Protein AF-A0A1F3SLM2-F1 (afdb_monomer)

Secondary structure (DSSP, 8-state):
-------------------------EEEEEEEEEEEEEEETTEEEEEEEEEEEEEE-SSSBPPHHHHTT--EEEETTTTTT--TT-EEEEEEEEETTEEEEE-

Sequence (103 aa):
MSMKILFLGLSLLFCVSTMAREDIYGEAQIIGNVSQITKIVDGCSVKIATFSYYTPSGVHPLFQGEVMGQEIFLNIRQCAGMQVGDEISGVLVLNENGLTLED

Solvent-accessible surface area (backbone atoms only — not comparable to full-atom values): 6273 Å² total; per-residue (Å²): 133,88,81,91,80,89,84,83,83,89,84,71,92,80,71,76,85,70,71,70,79,69,76,88,42,29,22,22,40,41,29,28,32,28,65,41,75,46,81,50,98,75,23,27,37,33,29,59,75,49,69,84,38,78,45,53,40,94,86,39,56,34,55,68,81,76,51,64,86,45,60,35,40,31,48,50,76,77,44,59,88,65,52,74,65,41,78,47,71,37,36,37,37,38,52,100,91,41,39,33,62,44,129

Nearest PDB structures (foldseek):
  7ur8-assembly1_A  TM=5.925E-01  e=1.682E-01  synthetic construct
  6w6w-assembly1_C  TM=5.103E-01  e=1.777E-01  Homo sapiens
  8soj-assembly1_B  TM=4.319E-01  e=4.757E-01  Enterovirus A71
  2it1-assembly1_B  TM=2.549E-01  e=5.307E-01  Pyrococcus horikoshii

Foldseek 3Di:
DDDDDDDDDPPPVPPDPPPPPPVQKWKKWFKFFWADWADDDFFIWTAGQDTPDIGTDPRHGDDPVNRHPDTETDGNVRRPPDDGGDMDTAMWIQDPVGTYGDD

Mean predicted aligned error: 10.82 Å

pLDDT: mean 82.42, std 19.92, range [35.28, 97.69]

Radius of gyration: 22.53 Å; Cα contacts (8 Å, |Δi|>4): 180; chains: 1; bounding box: 42×36×75 Å

Structure (mmCIF, N/CA/C/O backbone):
data_AF-A0A1F3SLM2-F1
#
_entry.id   AF-A0A1F3SLM2-F1
#
loop_
_atom_site.group_PDB
_atom_site.id
_atom_site.type_symbol
_atom_site.label_atom_id
_atom_site.label_alt_id
_atom_site.label_comp_id
_atom_site.label_asym_id
_atom_site.label_entity_id
_atom_site.label_seq_id
_atom_site.pdbx_PDB_ins_code
_atom_site.Cartn_x
_atom_site.Cartn_y
_atom_site.Cartn_z
_atom_site.occupancy
_atom_site.B_iso_or_equiv
_atom_site.auth_seq_id
_atom_site.auth_comp_id
_atom_site.auth_asym_id
_atom_site.auth_atom_id
_atom_site.pdbx_PDB_model_num
ATOM 1 N N . MET A 1 1 ? 23.615 -27.564 -64.377 1.00 39.16 1 MET A N 1
ATOM 2 C CA . MET A 1 1 ? 24.015 -26.704 -63.244 1.00 39.16 1 MET A CA 1
ATOM 3 C C . MET A 1 1 ? 22.789 -26.463 -62.377 1.00 39.16 1 MET A C 1
ATOM 5 O O . MET A 1 1 ? 21.774 -26.030 -62.906 1.00 39.16 1 MET A O 1
ATOM 9 N N . SER A 1 2 ? 22.880 -26.833 -61.095 1.00 37.44 2 SER A N 1
ATOM 10 C CA . SER A 1 2 ? 21.988 -26.471 -59.974 1.00 37.44 2 SER A CA 1
ATOM 11 C C . SER A 1 2 ? 21.688 -24.956 -59.962 1.00 37.44 2 SER A C 1
ATOM 13 O O . SER A 1 2 ? 22.483 -24.198 -60.501 1.00 37.44 2 SER A O 1
ATOM 15 N N . MET A 1 3 ? 20.615 -24.406 -59.383 1.00 35.28 3 MET A N 1
ATOM 16 C CA . MET A 1 3 ? 20.086 -24.614 -58.030 1.00 35.28 3 MET A CA 1
ATOM 17 C C . MET A 1 3 ? 18.725 -23.886 -57.893 1.00 35.28 3 MET A C 1
ATOM 19 O O . MET A 1 3 ? 18.543 -22.813 -58.461 1.00 35.28 3 MET A O 1
ATOM 23 N N . LYS A 1 4 ? 17.780 -24.464 -57.138 1.00 48.25 4 LYS A N 1
ATOM 24 C CA . LYS A 1 4 ? 16.545 -23.819 -56.634 1.00 48.25 4 LYS A CA 1
ATOM 25 C C . LYS A 1 4 ? 16.894 -22.825 -55.514 1.00 48.25 4 LYS A C 1
ATOM 27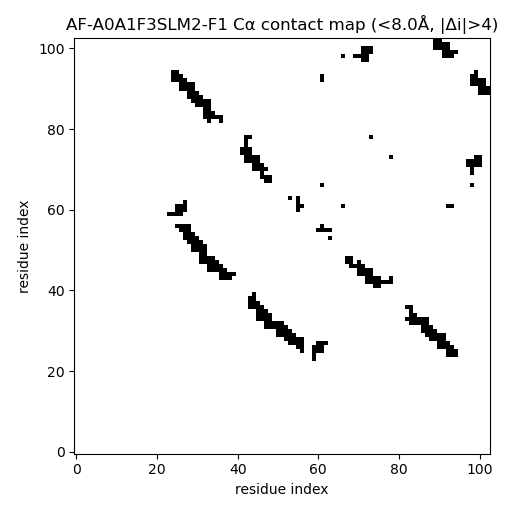 O O . LYS A 1 4 ? 17.790 -23.165 -54.759 1.00 48.25 4 LYS A O 1
ATOM 32 N N . ILE A 1 5 ? 16.143 -21.724 -55.363 1.00 57.81 5 ILE A N 1
ATOM 33 C CA . ILE A 1 5 ? 15.759 -21.002 -54.112 1.00 57.81 5 ILE A CA 1
ATOM 34 C C . ILE A 1 5 ? 14.717 -19.943 -54.557 1.00 57.81 5 ILE A C 1
ATOM 36 O O . ILE A 1 5 ? 15.046 -19.035 -55.308 1.00 57.81 5 ILE A O 1
ATOM 40 N N . LEU A 1 6 ? 13.407 -20.185 -54.437 1.00 50.69 6 LEU A N 1
ATOM 41 C CA . LEU A 1 6 ? 12.541 -19.791 -53.311 1.00 50.69 6 LEU A CA 1
ATOM 42 C C . LEU A 1 6 ? 12.818 -18.379 -52.757 1.00 50.69 6 LEU A C 1
ATOM 44 O O . LEU A 1 6 ? 13.654 -18.217 -51.883 1.00 50.69 6 LEU A O 1
ATOM 48 N N . PHE A 1 7 ? 12.036 -17.387 -53.183 1.00 46.84 7 PHE A N 1
ATOM 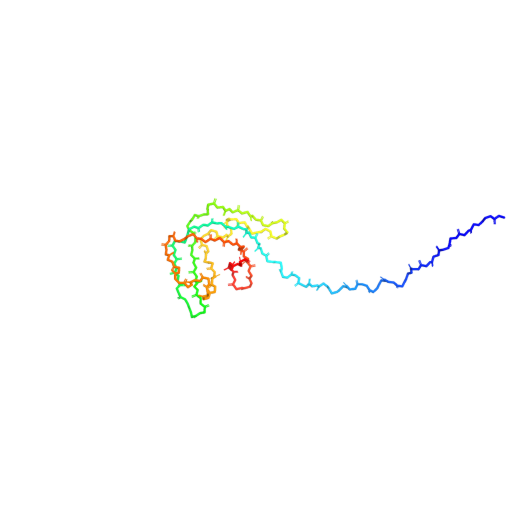49 C CA . PHE A 1 7 ? 11.739 -16.208 -52.361 1.00 46.84 7 PHE A CA 1
ATOM 50 C C . PHE A 1 7 ? 10.233 -15.941 -52.421 1.00 46.84 7 PHE A C 1
ATOM 52 O O . PHE A 1 7 ? 9.738 -15.057 -53.115 1.00 46.84 7 PHE A O 1
ATOM 59 N N . LEU A 1 8 ? 9.496 -16.800 -51.713 1.00 48.62 8 LEU A N 1
ATOM 60 C CA . LEU A 1 8 ? 8.195 -16.447 -51.160 1.00 48.62 8 LEU A CA 1
ATOM 61 C C . LEU A 1 8 ? 8.441 -15.480 -49.995 1.00 48.62 8 LEU A C 1
ATOM 63 O O . LEU A 1 8 ? 9.293 -15.753 -49.154 1.00 48.62 8 LEU A O 1
ATOM 67 N N . GLY A 1 9 ? 7.633 -14.427 -49.902 1.00 48.56 9 GLY A N 1
ATOM 68 C CA . GLY A 1 9 ? 7.412 -13.726 -48.639 1.00 48.56 9 GLY A CA 1
ATOM 69 C C . GLY A 1 9 ? 8.147 -12.401 -48.489 1.00 48.56 9 GLY A C 1
ATOM 70 O O . GLY A 1 9 ? 9.068 -12.287 -47.692 1.00 48.56 9 GLY A O 1
ATOM 71 N N . LEU A 1 10 ? 7.659 -11.364 -49.170 1.00 45.81 10 LEU A N 1
ATOM 72 C CA . LEU A 1 10 ? 7.825 -9.987 -48.690 1.00 45.81 10 LEU A CA 1
ATOM 73 C C . LEU A 1 10 ? 6.509 -9.203 -48.789 1.00 45.81 10 LEU A C 1
ATOM 75 O O . LEU A 1 10 ? 6.460 -8.045 -49.180 1.00 45.81 10 LEU A O 1
ATOM 79 N N . SER A 1 11 ? 5.414 -9.872 -48.447 1.00 46.12 11 SER A N 1
ATOM 80 C CA . SER A 1 11 ? 4.080 -9.288 -48.327 1.00 46.12 11 SER A CA 1
ATOM 81 C C . SER A 1 11 ? 3.527 -9.630 -46.949 1.00 46.12 11 SER A C 1
ATOM 83 O O . SER A 1 11 ? 2.555 -10.363 -46.849 1.00 46.12 11 SER A O 1
ATOM 85 N N . LEU A 1 12 ? 4.220 -9.195 -45.891 1.00 48.06 12 LEU A N 1
ATOM 86 C CA . LEU A 1 12 ? 3.761 -9.266 -44.493 1.00 48.06 12 LEU A CA 1
ATOM 87 C C . LEU A 1 12 ? 4.497 -8.243 -43.595 1.00 48.06 12 LEU A C 1
ATOM 89 O O . LEU A 1 12 ? 4.664 -8.449 -42.402 1.00 48.06 12 LEU A O 1
ATOM 93 N N . LEU A 1 13 ? 4.904 -7.099 -44.157 1.00 45.91 13 LEU A N 1
ATOM 94 C CA . LEU A 1 13 ? 5.271 -5.896 -43.386 1.00 45.91 13 LEU A CA 1
ATOM 95 C C . LEU A 1 13 ? 4.063 -4.949 -43.276 1.00 45.91 13 LEU A C 1
ATOM 97 O O . LEU A 1 13 ? 4.160 -3.741 -43.429 1.00 45.91 13 LEU A O 1
ATOM 101 N N . PHE A 1 14 ? 2.896 -5.537 -43.025 1.00 46.34 14 PHE A N 1
ATOM 102 C CA . PHE A 1 14 ? 1.740 -4.875 -42.431 1.00 46.34 14 PHE A CA 1
ATOM 103 C C . PHE A 1 14 ? 1.428 -5.644 -41.150 1.00 46.34 14 PHE A C 1
ATOM 105 O O . PHE A 1 14 ? 0.431 -6.350 -41.057 1.00 46.34 14 PHE A O 1
ATOM 112 N N . CYS A 1 15 ? 2.332 -5.558 -40.176 1.00 45.69 15 CYS A N 1
ATOM 113 C CA . CYS A 1 15 ? 2.022 -5.937 -38.808 1.00 45.69 15 CYS A CA 1
ATOM 114 C C . CYS A 1 15 ? 2.193 -4.706 -37.922 1.00 45.69 15 CYS A C 1
ATO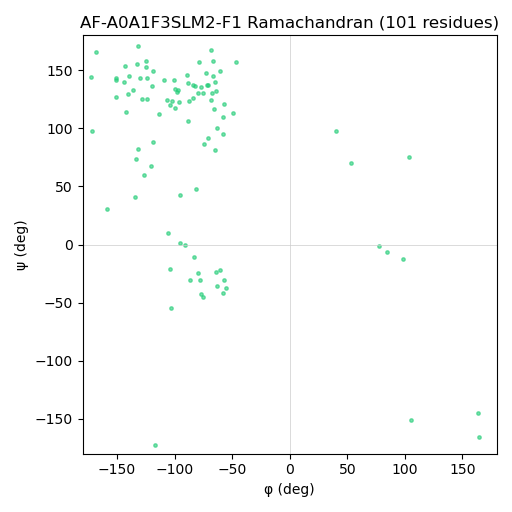M 116 O O . CYS A 1 15 ? 3.269 -4.425 -37.412 1.00 45.69 15 CYS A O 1
ATOM 118 N N . VAL A 1 16 ? 1.095 -3.956 -37.829 1.00 49.22 16 VAL A N 1
ATOM 119 C CA . VAL A 1 16 ? 0.590 -3.427 -36.562 1.00 49.22 16 VAL A CA 1
ATOM 120 C C . VAL A 1 16 ? 1.621 -2.644 -35.738 1.00 49.22 16 VAL A C 1
ATOM 122 O O . VAL A 1 16 ? 2.003 -3.033 -34.644 1.00 49.22 16 VAL A O 1
ATOM 125 N N . SER A 1 17 ? 1.996 -1.460 -36.213 1.00 41.69 17 SER A N 1
ATOM 126 C CA . SER A 1 17 ? 2.416 -0.371 -35.328 1.00 41.69 17 SER A CA 1
ATOM 127 C C . SER A 1 17 ? 1.189 0.361 -34.769 1.00 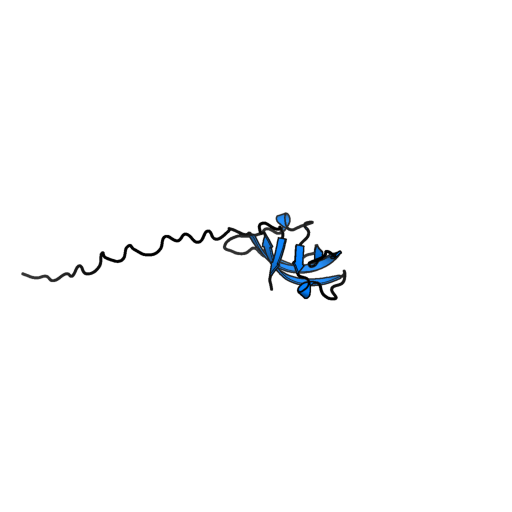41.69 17 SER A C 1
ATOM 129 O O . SER A 1 17 ? 1.131 1.587 -34.751 1.00 41.69 17 SER A O 1
ATOM 131 N N . THR A 1 18 ? 0.193 -0.378 -34.261 1.00 47.06 18 THR A N 1
ATOM 132 C CA . THR A 1 18 ? -0.557 0.156 -33.124 1.00 47.06 18 THR A CA 1
ATOM 133 C C . THR A 1 18 ? 0.385 0.006 -31.948 1.00 47.06 18 THR A C 1
ATOM 135 O O . THR A 1 18 ? 0.399 -1.019 -31.271 1.00 47.06 18 THR A O 1
ATOM 138 N N . MET A 1 19 ? 1.238 1.010 -31.760 1.00 46.75 19 MET A N 1
ATOM 139 C CA . MET A 1 19 ? 1.798 1.262 -30.447 1.00 46.75 19 MET A CA 1
ATOM 140 C C . MET A 1 19 ? 0.572 1.477 -29.567 1.00 46.75 19 MET A C 1
ATOM 142 O O . MET A 1 19 ? -0.038 2.546 -29.588 1.00 46.75 19 MET A O 1
ATOM 146 N N . ALA A 1 20 ? 0.132 0.409 -28.899 1.00 44.47 20 ALA A N 1
ATOM 147 C CA . ALA A 1 20 ? -0.603 0.564 -27.670 1.00 44.47 20 ALA A CA 1
ATOM 148 C C . ALA A 1 20 ? 0.268 1.526 -26.871 1.00 44.47 20 ALA A C 1
ATOM 150 O O . ALA A 1 20 ? 1.442 1.258 -26.615 1.00 44.47 20 ALA A O 1
ATOM 151 N N . ARG A 1 21 ? -0.255 2.724 -26.643 1.00 43.25 21 ARG A N 1
ATOM 152 C CA . ARG A 1 21 ? 0.271 3.617 -25.632 1.00 43.25 21 ARG A CA 1
ATOM 153 C C . ARG A 1 21 ? 0.003 2.865 -24.334 1.00 43.25 21 ARG A C 1
ATOM 155 O O . ARG A 1 21 ? -1.065 3.002 -23.761 1.00 43.25 21 ARG A O 1
ATOM 162 N N . GLU A 1 22 ? 0.886 1.924 -24.012 1.00 49.19 22 GLU A N 1
ATOM 163 C CA . GLU A 1 22 ? 0.965 1.342 -22.686 1.00 49.19 22 GLU A CA 1
ATOM 164 C C . GLU A 1 22 ? 1.333 2.533 -21.826 1.00 49.19 22 GLU A C 1
ATOM 166 O O . GLU A 1 22 ? 2.447 3.055 -21.903 1.00 49.19 22 GLU A O 1
ATOM 171 N N . ASP A 1 23 ? 0.333 3.090 -21.156 1.00 57.75 23 ASP A N 1
ATOM 172 C CA . ASP A 1 23 ? 0.579 4.100 -20.156 1.00 57.75 23 ASP A CA 1
ATOM 173 C C . ASP A 1 23 ? 1.514 3.446 -19.130 1.00 57.75 23 ASP A C 1
ATOM 175 O O . ASP A 1 23 ? 1.172 2.464 -18.474 1.00 57.75 23 ASP A O 1
ATOM 179 N N . ILE A 1 24 ? 2.767 3.908 -19.129 1.00 64.81 24 ILE A N 1
ATOM 180 C CA . ILE A 1 24 ? 3.850 3.343 -18.328 1.00 64.81 24 ILE A CA 1
ATOM 181 C C . ILE A 1 24 ? 3.558 3.699 -16.872 1.00 64.81 24 ILE A C 1
ATOM 183 O O . ILE A 1 24 ? 3.919 4.778 -16.398 1.00 64.81 24 ILE A O 1
ATOM 187 N N . TYR A 1 25 ? 2.858 2.809 -16.182 1.00 84.44 25 TYR A N 1
ATOM 188 C CA . TYR A 1 25 ? 2.505 2.953 -14.779 1.00 84.44 25 TYR A CA 1
ATOM 189 C C . TYR A 1 25 ? 3.460 2.130 -13.921 1.00 84.44 25 TYR A C 1
ATOM 191 O O . TYR A 1 25 ? 3.793 0.994 -14.249 1.00 84.44 25 TYR A O 1
ATOM 199 N N . GLY A 1 26 ? 3.959 2.737 -12.843 1.00 93.19 26 GLY A N 1
ATOM 200 C CA . GLY A 1 26 ? 4.849 2.055 -11.909 1.00 93.19 26 GLY A CA 1
ATOM 201 C C . GLY A 1 26 ? 4.081 1.010 -11.107 1.00 93.19 26 GLY A C 1
ATOM 202 O O . GLY A 1 26 ? 2.995 1.302 -10.610 1.00 93.19 26 GLY A O 1
ATOM 203 N N . GLU A 1 27 ? 4.670 -0.169 -10.920 1.00 95.75 27 GLU A N 1
ATOM 204 C CA . GLU A 1 27 ? 4.048 -1.300 -10.237 1.00 95.75 27 GLU A CA 1
ATOM 205 C C . GLU A 1 27 ? 4.940 -1.906 -9.145 1.00 95.75 27 GLU A C 1
ATOM 207 O O . GLU A 1 27 ? 6.162 -2.034 -9.305 1.00 95.75 27 GLU A O 1
ATOM 212 N N . ALA A 1 28 ? 4.323 -2.334 -8.041 1.00 97.00 28 ALA A N 1
ATOM 213 C CA . ALA A 1 28 ? 4.977 -3.121 -6.996 1.00 97.00 28 ALA A CA 1
ATOM 214 C C . ALA A 1 28 ? 3.988 -4.036 -6.267 1.00 97.00 28 ALA A C 1
ATOM 216 O O . ALA A 1 28 ? 2.877 -3.629 -5.947 1.00 97.00 28 ALA A O 1
ATOM 217 N N . GLN A 1 29 ? 4.408 -5.251 -5.922 1.00 97.19 29 GLN A N 1
ATOM 218 C CA . GLN A 1 29 ? 3.635 -6.133 -5.051 1.00 97.19 29 GLN A CA 1
ATOM 219 C C . GLN A 1 29 ? 3.900 -5.793 -3.582 1.00 97.19 29 GLN A C 1
ATOM 221 O O . GLN A 1 29 ? 5.056 -5.595 -3.192 1.00 97.19 29 GLN A O 1
ATOM 226 N N . ILE A 1 30 ? 2.847 -5.759 -2.761 1.00 96.75 30 ILE A N 1
ATOM 227 C CA . ILE A 1 30 ? 2.940 -5.378 -1.348 1.00 96.75 30 ILE A CA 1
ATOM 228 C C . ILE A 1 30 ? 2.205 -6.326 -0.403 1.00 96.75 30 ILE A C 1
ATOM 230 O O . ILE A 1 30 ? 1.219 -6.961 -0.776 1.00 96.75 30 ILE A O 1
ATOM 234 N N . ILE A 1 31 ? 2.664 -6.336 0.849 1.00 96.44 31 ILE A N 1
ATOM 235 C CA . ILE A 1 31 ? 1.879 -6.694 2.035 1.00 96.44 31 ILE A CA 1
ATOM 236 C C . ILE A 1 31 ? 2.215 -5.664 3.121 1.00 96.44 31 ILE A C 1
ATOM 238 O O . ILE A 1 31 ? 3.392 -5.343 3.328 1.00 96.44 31 ILE A O 1
ATOM 242 N N . GLY A 1 32 ? 1.215 -5.107 3.802 1.00 95.06 32 GLY A N 1
ATOM 243 C CA . GLY A 1 32 ? 1.446 -4.117 4.853 1.00 95.06 32 GLY A CA 1
ATOM 244 C C . GLY A 1 32 ? 0.217 -3.800 5.694 1.00 95.06 32 GLY A C 1
ATOM 245 O O . GLY A 1 32 ? -0.904 -4.125 5.323 1.00 95.06 32 GLY A O 1
ATOM 246 N N . ASN A 1 33 ? 0.445 -3.137 6.830 1.00 95.19 33 ASN A N 1
ATOM 247 C CA . ASN A 1 33 ? -0.622 -2.787 7.770 1.00 95.19 33 ASN A CA 1
ATOM 248 C C . ASN A 1 33 ? -1.108 -1.354 7.570 1.00 95.19 33 ASN A C 1
ATOM 250 O O . ASN A 1 33 ? -0.313 -0.403 7.534 1.00 95.19 33 ASN A O 1
ATOM 254 N N . VAL A 1 34 ? -2.428 -1.202 7.520 1.00 95.12 34 VAL A N 1
ATOM 255 C CA . VAL A 1 34 ? -3.097 0.091 7.411 1.00 95.12 34 VAL A CA 1
ATOM 256 C C . VAL A 1 34 ? -2.908 0.885 8.701 1.00 95.12 34 VAL A C 1
ATOM 258 O O . VAL A 1 34 ? -3.258 0.433 9.787 1.00 95.12 34 VAL A O 1
ATOM 261 N N . SER A 1 35 ? -2.376 2.099 8.597 1.00 95.94 35 SER A N 1
ATOM 262 C CA . SER A 1 35 ? -2.162 3.013 9.725 1.00 95.94 35 SER A CA 1
ATOM 263 C C . SER A 1 35 ? -3.175 4.151 9.786 1.00 95.94 35 SER A C 1
ATOM 265 O O . SER A 1 35 ? -3.388 4.733 10.848 1.00 95.94 35 SER A O 1
ATOM 267 N N . GLN A 1 36 ? -3.819 4.458 8.662 1.00 97.31 36 GLN A N 1
ATOM 268 C CA . GLN A 1 36 ? -4.845 5.487 8.560 1.00 97.31 36 GLN A CA 1
ATOM 269 C C . GLN A 1 36 ? -5.836 5.123 7.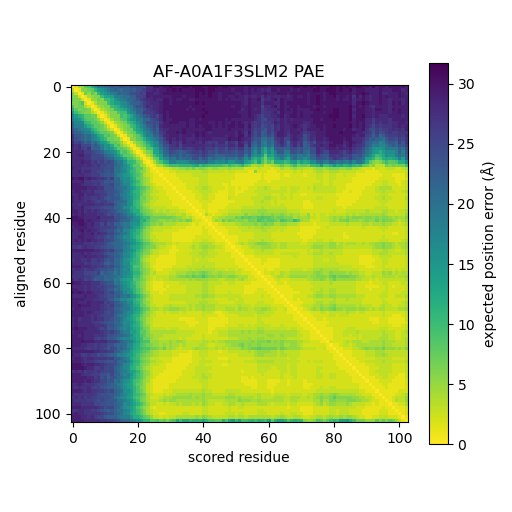456 1.00 97.31 36 GLN A C 1
ATOM 271 O O . GLN A 1 36 ? -5.431 4.621 6.410 1.00 97.31 36 GLN A O 1
ATOM 276 N N . ILE A 1 37 ? -7.118 5.423 7.683 1.00 96.50 37 ILE A N 1
ATOM 277 C CA . ILE A 1 37 ? -8.194 5.285 6.698 1.00 96.50 37 ILE A CA 1
ATOM 278 C C . ILE A 1 37 ? -8.949 6.609 6.617 1.00 96.50 37 ILE A C 1
ATOM 280 O O . ILE A 1 37 ? -9.475 7.091 7.621 1.00 96.50 37 ILE A O 1
ATOM 284 N N . THR A 1 38 ? -9.060 7.154 5.413 1.00 96.38 38 THR A N 1
ATOM 285 C CA . THR A 1 38 ? -9.883 8.321 5.092 1.00 96.38 38 THR A CA 1
ATOM 286 C C . THR A 1 38 ? -11.011 7.864 4.170 1.00 96.38 38 THR A C 1
ATOM 288 O O . THR A 1 38 ? -10.769 7.448 3.039 1.00 96.38 38 THR A O 1
ATOM 291 N N . LYS A 1 39 ? -12.259 7.897 4.648 1.00 93.81 39 LYS A N 1
ATOM 292 C CA . LYS A 1 39 ? -13.430 7.519 3.840 1.00 93.81 39 LYS A CA 1
ATOM 293 C C . LYS A 1 39 ? -13.794 8.647 2.873 1.00 93.81 39 LYS A C 1
ATOM 295 O O . LYS A 1 39 ? -13.850 9.807 3.275 1.00 93.81 39 LYS A O 1
ATOM 300 N N . ILE A 1 40 ? -14.068 8.289 1.624 1.00 92.06 40 ILE A N 1
ATOM 301 C CA . ILE A 1 40 ? -14.498 9.196 0.553 1.00 92.06 40 ILE A CA 1
ATOM 302 C C . ILE A 1 40 ? -15.726 8.603 -0.149 1.00 92.06 40 ILE A C 1
ATOM 304 O O . ILE A 1 40 ? -16.123 7.477 0.143 1.00 92.06 40 ILE A O 1
ATOM 308 N N . VAL A 1 41 ? -16.369 9.372 -1.032 1.00 88.06 41 VAL A N 1
ATOM 309 C CA . VAL A 1 41 ? -17.669 8.997 -1.626 1.00 88.06 41 VAL A CA 1
ATOM 310 C C 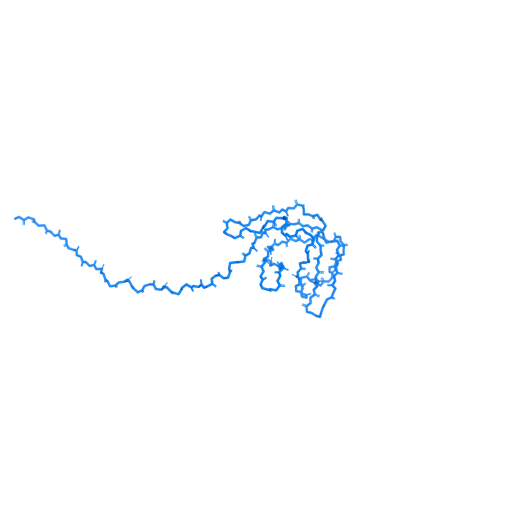. VAL A 1 41 ? -17.604 7.655 -2.366 1.00 88.06 41 VAL A C 1
ATOM 312 O O . VAL A 1 41 ? -18.484 6.819 -2.178 1.00 88.06 41 VAL A O 1
ATOM 315 N N . ASP A 1 42 ? -16.530 7.420 -3.123 1.00 88.69 42 ASP A N 1
ATOM 316 C CA . ASP A 1 42 ? -16.402 6.258 -4.015 1.00 88.69 42 ASP A CA 1
ATOM 317 C C . ASP A 1 42 ? -15.439 5.172 -3.492 1.00 88.69 42 ASP A C 1
ATOM 319 O O . ASP A 1 42 ? -15.104 4.221 -4.203 1.00 88.69 42 ASP A O 1
ATOM 323 N N . GLY A 1 43 ? -14.985 5.280 -2.238 1.00 93.75 43 GLY A N 1
ATOM 324 C CA . GLY A 1 43 ? -14.005 4.352 -1.678 1.00 93.75 43 GLY A CA 1
ATOM 325 C C . GLY A 1 43 ? -13.331 4.847 -0.404 1.00 93.75 43 GLY A C 1
ATOM 326 O O . GLY A 1 43 ? -13.931 5.528 0.434 1.00 93.75 43 GLY A O 1
ATOM 327 N N . CYS A 1 44 ? -12.058 4.506 -0.238 1.00 94.81 44 CYS A N 1
ATOM 328 C CA . CYS A 1 44 ? -11.234 5.092 0.809 1.00 94.81 44 CYS A CA 1
ATOM 329 C C . CYS A 1 44 ? -9.796 5.307 0.351 1.00 94.81 44 CYS A C 1
ATOM 331 O O . CYS A 1 44 ? -9.275 4.560 -0.469 1.00 94.81 44 CYS A O 1
ATOM 333 N N . SER A 1 45 ? -9.140 6.275 0.972 1.00 95.69 45 SER A N 1
ATOM 334 C CA . SER A 1 45 ? -7.691 6.424 0.920 1.00 95.69 45 SER A CA 1
ATOM 335 C C . SER A 1 45 ? -7.083 5.817 2.178 1.00 95.69 45 SER A C 1
ATOM 337 O O . SER A 1 45 ? -7.540 6.113 3.287 1.00 95.69 45 SER A O 1
ATOM 339 N N . VAL A 1 46 ? -6.063 4.977 2.032 1.00 96.00 46 VAL A N 1
ATOM 340 C CA . VAL A 1 46 ? -5.349 4.363 3.158 1.00 96.00 46 VAL A CA 1
ATOM 341 C C . VAL A 1 46 ? -3.882 4.755 3.170 1.00 96.00 46 VAL A C 1
ATOM 343 O O . VAL A 1 46 ? -3.274 4.954 2.124 1.00 96.00 46 VAL A O 1
ATOM 346 N N . LYS A 1 47 ? -3.287 4.827 4.360 1.00 95.94 47 LYS A N 1
ATOM 347 C CA . LYS A 1 47 ? -1.828 4.867 4.513 1.00 95.94 47 LYS A CA 1
ATOM 348 C C . LYS A 1 47 ? -1.340 3.557 5.092 1.00 95.94 47 LYS A C 1
ATOM 350 O O . LYS A 1 47 ? -1.965 3.017 6.001 1.00 95.94 47 LYS A O 1
ATOM 355 N N . ILE A 1 48 ? -0.198 3.090 4.604 1.00 93.19 48 ILE A N 1
ATOM 356 C CA . ILE A 1 48 ? 0.523 1.946 5.164 1.00 93.19 48 ILE A CA 1
ATOM 357 C C . ILE A 1 48 ? 1.696 2.495 5.975 1.00 93.19 48 ILE A C 1
ATOM 359 O O . ILE A 1 48 ? 2.505 3.260 5.452 1.00 93.19 48 ILE A O 1
ATOM 363 N N . ALA A 1 49 ? 1.788 2.139 7.260 1.00 86.38 49 ALA A N 1
ATOM 364 C CA . ALA A 1 49 ? 2.930 2.549 8.090 1.00 86.38 49 ALA A CA 1
ATOM 365 C C . ALA A 1 49 ? 4.178 1.709 7.803 1.00 86.38 49 ALA A C 1
ATOM 367 O O . ALA A 1 49 ? 5.281 2.245 7.714 1.00 86.38 49 ALA A O 1
ATOM 368 N N . THR A 1 50 ? 3.987 0.398 7.656 1.00 89.62 50 THR A N 1
ATOM 369 C CA . THR A 1 50 ? 5.072 -0.566 7.486 1.00 89.62 50 THR A CA 1
ATOM 370 C C . THR A 1 50 ? 4.662 -1.611 6.462 1.00 89.62 50 THR A C 1
ATOM 372 O O . THR A 1 50 ? 3.598 -2.220 6.586 1.00 89.62 50 THR A O 1
ATOM 375 N N . PHE A 1 51 ? 5.534 -1.840 5.484 1.00 93.44 51 PHE A N 1
ATOM 376 C CA . PHE A 1 51 ? 5.437 -2.966 4.563 1.00 93.44 51 PHE A CA 1
ATOM 377 C C . PHE A 1 51 ? 6.146 -4.175 5.177 1.00 93.44 51 PHE A C 1
ATOM 379 O O . PHE A 1 51 ? 7.327 -4.087 5.515 1.00 93.44 51 PHE A O 1
ATOM 386 N N . SER A 1 52 ? 5.437 -5.290 5.331 1.00 94.81 52 SER A N 1
ATOM 387 C CA . SER A 1 52 ? 6.034 -6.590 5.659 1.00 94.81 52 SER A CA 1
ATOM 388 C C . SER A 1 52 ? 6.637 -7.251 4.415 1.00 94.81 52 SER A C 1
ATOM 390 O O . SER A 1 52 ? 7.584 -8.029 4.527 1.00 94.81 52 SER A O 1
ATOM 392 N N . TYR A 1 53 ? 6.133 -6.892 3.231 1.00 96.94 53 TYR A N 1
ATOM 393 C CA . TYR A 1 53 ? 6.650 -7.309 1.935 1.00 96.94 53 TYR A CA 1
ATOM 394 C C . TYR A 1 53 ? 6.525 -6.175 0.911 1.00 96.94 53 TYR A C 1
ATOM 396 O O . TYR A 1 53 ? 5.515 -5.471 0.876 1.00 96.94 53 TYR A O 1
ATOM 404 N N . TYR A 1 54 ? 7.552 -6.012 0.075 1.00 97.31 54 TYR A N 1
ATOM 405 C CA . TYR A 1 54 ? 7.562 -5.063 -1.035 1.00 97.31 54 TYR A CA 1
ATOM 406 C C . TYR A 1 54 ? 8.469 -5.584 -2.152 1.00 97.31 54 TYR A C 1
ATOM 408 O O . TYR A 1 54 ? 9.631 -5.911 -1.905 1.00 97.31 54 TYR A O 1
ATOM 416 N N . THR A 1 55 ? 7.973 -5.670 -3.382 1.00 97.69 55 THR A N 1
ATOM 417 C CA . THR A 1 55 ? 8.784 -6.055 -4.547 1.00 97.69 55 THR A CA 1
ATOM 418 C C . THR A 1 55 ? 8.362 -5.242 -5.773 1.00 97.69 55 THR A C 1
ATOM 420 O O . THR A 1 55 ? 7.236 -5.414 -6.237 1.00 97.69 55 THR A O 1
ATOM 423 N N . PRO A 1 56 ? 9.235 -4.361 -6.304 1.00 97.31 56 PRO A N 1
ATOM 424 C CA . PRO A 1 56 ? 8.975 -3.643 -7.552 1.00 97.31 56 PRO A CA 1
ATOM 425 C C . PRO A 1 56 ? 8.801 -4.604 -8.734 1.00 97.31 56 PRO A C 1
ATOM 427 O O . PRO A 1 56 ? 9.447 -5.656 -8.776 1.00 97.31 56 PRO A O 1
ATOM 430 N N . SER A 1 57 ? 7.984 -4.229 -9.719 1.00 94.62 57 SER A N 1
ATOM 431 C CA . SER A 1 57 ? 7.880 -4.984 -10.971 1.00 94.62 57 SER A CA 1
ATOM 432 C C . SER A 1 57 ? 9.184 -4.921 -11.782 1.00 94.62 57 SER A C 1
ATOM 434 O O . SER A 1 57 ? 10.009 -4.020 -11.625 1.00 94.62 57 SER A O 1
ATOM 436 N N . GLY A 1 58 ? 9.379 -5.895 -12.675 1.00 92.62 58 GLY A N 1
ATOM 437 C CA . GLY A 1 58 ? 10.549 -5.945 -13.560 1.00 92.62 58 GLY A CA 1
ATOM 438 C C . GLY A 1 58 ? 10.432 -5.098 -14.833 1.00 92.62 58 GLY A C 1
ATOM 439 O O . GLY A 1 58 ? 11.425 -4.955 -15.543 1.00 92.62 58 GLY A O 1
ATOM 440 N N . VAL A 1 59 ? 9.241 -4.574 -15.143 1.00 89.25 59 VAL A N 1
ATOM 441 C CA . VAL A 1 59 ? 8.958 -3.839 -16.391 1.00 89.25 59 VAL A CA 1
ATOM 442 C C . VAL A 1 59 ? 8.910 -2.337 -16.117 1.00 89.25 59 VAL A C 1
ATOM 444 O O . VAL A 1 59 ? 9.669 -1.567 -16.706 1.00 89.25 59 VAL A O 1
ATOM 447 N N . HIS A 1 60 ? 8.073 -1.937 -15.161 1.00 91.56 60 HIS A N 1
ATOM 448 C CA . HIS A 1 60 ? 7.889 -0.556 -14.728 1.00 91.56 60 HIS A CA 1
ATOM 449 C C . HIS A 1 60 ? 7.940 -0.513 -13.199 1.00 91.56 60 HIS A C 1
ATOM 451 O O . HIS A 1 60 ? 6.901 -0.593 -12.546 1.00 91.56 60 HIS A O 1
ATOM 457 N N . PRO A 1 61 ? 9.144 -0.481 -12.603 1.00 94.06 61 PRO A N 1
ATOM 458 C CA . PRO A 1 61 ? 9.285 -0.589 -11.160 1.00 94.06 61 PRO A CA 1
ATOM 459 C C . PRO A 1 61 ? 8.711 0.645 -10.466 1.00 94.06 61 PRO A C 1
ATOM 461 O O . PRO A 1 61 ? 9.071 1.771 -10.801 1.00 94.06 61 PRO A O 1
ATOM 464 N N . LEU A 1 62 ? 7.875 0.417 -9.457 1.00 95.75 62 LEU A N 1
ATOM 465 C CA . LEU A 1 62 ? 7.555 1.403 -8.431 1.00 95.75 62 LEU A CA 1
ATOM 466 C C . LEU A 1 62 ? 8.449 1.138 -7.220 1.00 95.75 62 LEU A C 1
ATOM 468 O O . LEU A 1 62 ? 8.475 0.025 -6.691 1.00 95.75 62 LEU A O 1
ATOM 472 N N . PHE A 1 63 ? 9.227 2.129 -6.793 1.00 94.94 63 PHE A N 1
ATOM 473 C CA . PHE A 1 63 ? 10.146 1.969 -5.674 1.00 94.94 63 PHE A CA 1
ATOM 474 C C . PHE A 1 63 ? 9.476 2.311 -4.345 1.00 94.94 63 PHE A C 1
ATOM 476 O O . PHE A 1 63 ? 8.692 3.251 -4.227 1.00 94.94 63 PHE A O 1
ATOM 483 N N . GLN A 1 64 ? 9.865 1.598 -3.286 1.00 93.69 64 GLN A N 1
ATOM 484 C CA . GLN A 1 64 ? 9.275 1.773 -1.957 1.00 93.69 64 GLN A CA 1
ATOM 485 C C . GLN A 1 64 ? 9.357 3.222 -1.453 1.00 93.69 64 GLN A C 1
ATOM 487 O O . GLN A 1 64 ? 8.406 3.715 -0.853 1.00 93.69 64 GLN A O 1
ATOM 492 N N . GLY A 1 65 ? 10.460 3.925 -1.732 1.00 91.19 65 GLY A N 1
ATOM 493 C CA . GLY A 1 65 ? 10.632 5.333 -1.359 1.00 91.19 65 GLY A CA 1
ATOM 494 C C . GLY A 1 65 ? 9.654 6.288 -2.049 1.00 91.19 65 GLY A C 1
ATOM 495 O O 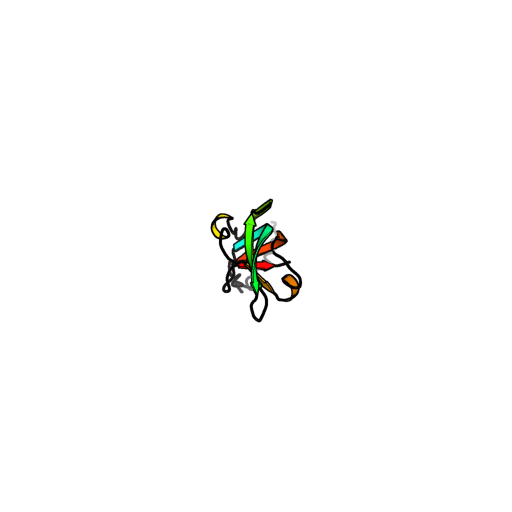. GLY A 1 65 ? 9.372 7.349 -1.504 1.00 91.19 65 GLY A O 1
ATOM 496 N N . GLU A 1 66 ? 9.106 5.905 -3.203 1.00 90.50 66 GLU A N 1
ATOM 497 C CA . GLU A 1 66 ? 8.065 6.667 -3.895 1.00 90.50 66 GLU A CA 1
ATOM 498 C C . GLU A 1 66 ? 6.704 6.452 -3.235 1.00 90.50 66 GLU A C 1
ATOM 500 O O . GLU A 1 66 ? 5.891 7.360 -3.221 1.00 90.50 66 GLU A O 1
ATOM 505 N N . VAL A 1 67 ? 6.453 5.288 -2.634 1.00 92.00 67 VAL A N 1
ATOM 506 C CA . VAL A 1 67 ? 5.165 4.957 -2.001 1.00 92.00 67 VAL A CA 1
ATOM 507 C C . VAL A 1 67 ? 5.093 5.424 -0.545 1.00 92.00 67 VAL A C 1
ATOM 509 O O . VAL A 1 67 ? 4.016 5.739 -0.038 1.00 92.00 67 VAL A O 1
ATOM 512 N N . MET A 1 68 ? 6.225 5.465 0.161 1.00 88.50 68 MET A N 1
ATOM 513 C CA . MET A 1 68 ? 6.256 5.777 1.591 1.00 88.50 68 MET A CA 1
ATOM 514 C C . MET A 1 68 ? 5.617 7.135 1.913 1.00 88.50 68 MET A C 1
ATOM 516 O O . MET A 1 68 ? 6.066 8.186 1.465 1.00 88.50 68 MET A O 1
ATOM 520 N N . GLY A 1 69 ? 4.581 7.107 2.756 1.00 83.75 69 GLY A N 1
ATOM 521 C CA . GLY A 1 69 ? 3.860 8.302 3.202 1.00 83.75 69 GLY A CA 1
ATOM 522 C C . GLY A 1 69 ? 2.761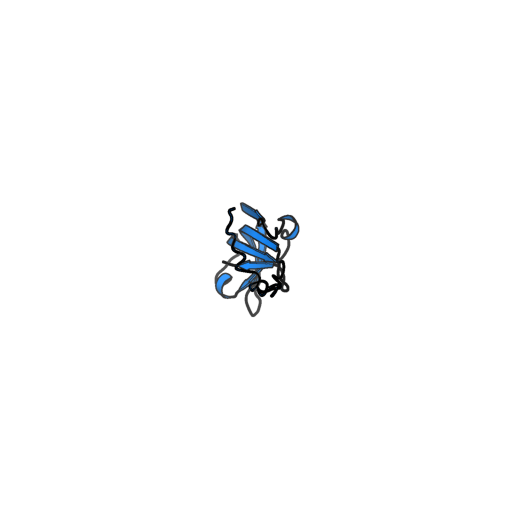 8.785 2.253 1.00 83.75 69 GLY A C 1
ATOM 523 O O . GLY A 1 69 ? 2.005 9.683 2.638 1.00 83.75 69 GLY A O 1
ATOM 524 N N . GLN A 1 70 ? 2.631 8.180 1.069 1.00 92.19 70 GLN A N 1
ATOM 525 C CA . GLN A 1 70 ? 1.522 8.442 0.160 1.00 92.19 70 GLN A CA 1
ATOM 526 C C . GLN A 1 70 ? 0.247 7.710 0.595 1.00 92.19 70 GLN A C 1
ATOM 528 O O . GLN A 1 70 ? 0.282 6.723 1.334 1.00 92.19 70 GLN A O 1
ATOM 533 N N . GLU A 1 71 ? -0.890 8.232 0.145 1.00 95.25 71 GLU A N 1
ATOM 534 C CA . GLU A 1 71 ? -2.181 7.570 0.294 1.00 95.25 71 GLU A CA 1
ATOM 535 C C . GLU A 1 71 ? -2.436 6.644 -0.896 1.00 95.25 71 GLU A C 1
ATOM 537 O O . GLU A 1 71 ? -2.154 6.998 -2.038 1.00 95.25 71 GLU A O 1
ATOM 542 N N . ILE A 1 72 ? -2.973 5.463 -0.610 1.00 95.69 72 ILE A N 1
ATOM 543 C CA . ILE A 1 72 ? -3.358 4.451 -1.589 1.00 95.69 72 ILE A CA 1
ATOM 544 C C . ILE A 1 72 ? -4.877 4.453 -1.672 1.00 95.69 72 ILE A C 1
ATOM 546 O O . ILE A 1 72 ? -5.563 4.286 -0.661 1.00 95.69 72 ILE A O 1
ATOM 550 N N . PHE A 1 73 ? -5.406 4.646 -2.870 1.00 95.38 73 PHE A N 1
ATOM 551 C CA . PHE A 1 73 ? -6.831 4.587 -3.125 1.00 95.38 73 PHE A CA 1
ATOM 552 C C . PHE A 1 73 ? -7.294 3.134 -3.244 1.00 95.38 73 PHE A C 1
ATOM 554 O O . PHE A 1 73 ? -6.732 2.340 -4.000 1.00 95.38 73 PHE A O 1
ATOM 561 N N . LEU A 1 74 ? -8.354 2.820 -2.506 1.00 94.50 74 LEU A N 1
ATOM 562 C CA . LEU A 1 74 ? -9.076 1.558 -2.542 1.00 94.50 74 LEU A CA 1
ATOM 563 C C . LEU A 1 74 ? -10.522 1.831 -2.941 1.00 94.50 74 LEU A C 1
ATOM 565 O O . LEU A 1 74 ? -11.167 2.743 -2.408 1.00 94.50 74 LEU A O 1
ATOM 569 N N . ASN A 1 75 ? -11.066 1.001 -3.827 1.00 92.69 75 ASN A N 1
ATOM 570 C CA . ASN A 1 75 ? -12.470 1.113 -4.201 1.00 92.69 75 ASN A CA 1
ATOM 571 C C . ASN A 1 75 ? -13.399 0.730 -3.028 1.00 92.69 75 ASN A C 1
ATOM 573 O O . ASN A 1 75 ? -12.990 0.149 -2.015 1.00 92.69 75 ASN A O 1
ATOM 577 N N . ILE A 1 76 ? -14.692 1.039 -3.161 1.00 92.88 76 ILE A N 1
ATOM 578 C CA . ILE A 1 76 ? -15.673 0.794 -2.094 1.00 92.88 76 ILE A CA 1
ATOM 579 C C . ILE A 1 76 ? -15.747 -0.670 -1.631 1.00 92.88 76 ILE A C 1
ATOM 581 O O . ILE A 1 76 ? -16.029 -0.921 -0.462 1.00 92.88 76 ILE A O 1
ATOM 585 N N . ARG A 1 77 ? -15.476 -1.638 -2.518 1.00 91.94 77 ARG A N 1
ATOM 586 C CA . ARG A 1 77 ? -15.505 -3.067 -2.177 1.00 91.94 77 ARG A CA 1
ATOM 587 C C . ARG A 1 77 ? -14.280 -3.461 -1.363 1.00 91.94 77 ARG A C 1
ATOM 589 O O . ARG A 1 77 ? -14.439 -4.116 -0.341 1.00 91.94 77 ARG A O 1
ATOM 596 N N . GLN A 1 78 ? -13.098 -3.013 -1.777 1.00 91.12 78 GLN A N 1
ATOM 597 C CA . GLN A 1 78 ? -11.837 -3.280 -1.081 1.00 91.12 78 GLN A CA 1
ATOM 598 C C . GLN A 1 78 ? -11.819 -2.666 0.322 1.00 91.12 78 GLN A C 1
ATOM 600 O O . GLN A 1 78 ? -11.297 -3.260 1.258 1.00 91.12 78 GLN A O 1
ATOM 605 N N . CYS A 1 79 ? -12.426 -1.490 0.501 1.00 91.19 79 CYS A N 1
ATOM 606 C CA . CYS A 1 79 ? -12.444 -0.813 1.797 1.00 91.19 79 CYS A CA 1
ATOM 607 C C . CYS A 1 79 ? -13.636 -1.152 2.705 1.00 91.19 79 CYS A C 1
ATOM 609 O O . CYS A 1 79 ? -13.761 -0.578 3.801 1.00 91.19 79 CYS A O 1
ATOM 611 N N . ALA A 1 80 ? -14.547 -2.017 2.254 1.00 91.38 80 ALA A N 1
ATOM 612 C CA . ALA A 1 80 ? -15.744 -2.372 3.002 1.00 91.38 80 ALA A CA 1
ATOM 613 C C . ALA A 1 80 ? -15.362 -3.129 4.283 1.00 91.38 80 ALA A C 1
ATOM 615 O O . ALA A 1 80 ? -14.800 -4.215 4.235 1.00 91.38 80 ALA A O 1
ATOM 616 N N . GLY A 1 81 ? -15.668 -2.546 5.445 1.00 90.50 81 GLY A N 1
ATOM 617 C CA . GLY A 1 81 ? -15.370 -3.157 6.746 1.00 90.50 81 GLY A CA 1
ATOM 618 C C . GLY A 1 81 ? -13.910 -3.067 7.205 1.00 90.50 81 GLY A C 1
ATOM 619 O O . GLY A 1 81 ? -13.632 -3.496 8.319 1.00 90.50 81 GLY A O 1
ATOM 620 N N . MET A 1 82 ? -13.019 -2.470 6.406 1.00 93.62 82 MET A N 1
ATOM 621 C CA . MET A 1 82 ? -11.604 -2.291 6.744 1.00 93.62 82 MET A CA 1
ATOM 622 C C . MET A 1 82 ? -11.405 -1.358 7.947 1.00 93.62 82 MET A C 1
ATOM 624 O O . MET A 1 82 ? -12.063 -0.313 8.054 1.00 93.62 82 MET A O 1
ATOM 628 N N . GLN A 1 83 ? -10.461 -1.717 8.811 1.00 95.75 83 GLN A N 1
ATOM 629 C CA . GLN A 1 83 ? -10.082 -1.021 10.035 1.00 95.75 83 GLN A CA 1
ATOM 630 C C . GLN A 1 83 ? -8.582 -0.704 10.058 1.00 95.75 83 GLN A C 1
ATOM 632 O O . GLN A 1 83 ? -7.768 -1.303 9.358 1.00 95.75 83 GLN A O 1
ATOM 637 N N . VAL A 1 84 ? -8.205 0.287 10.868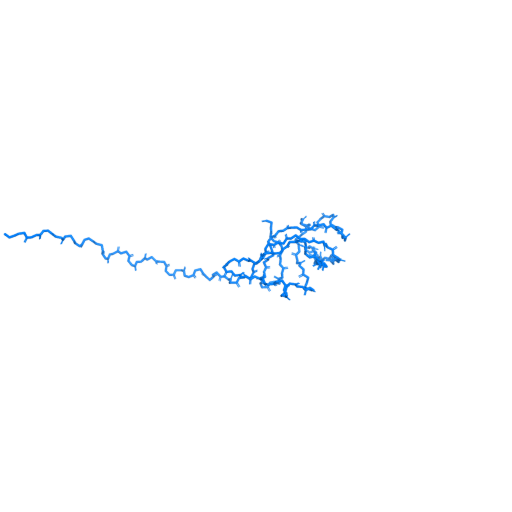 1.00 95.94 84 VAL A N 1
ATOM 638 C CA . VAL A 1 84 ? -6.788 0.576 11.123 1.00 95.94 84 VAL A CA 1
ATOM 639 C C . VAL A 1 84 ? -6.168 -0.622 11.841 1.00 95.94 84 VAL A C 1
ATOM 641 O O . VAL A 1 84 ? -6.717 -1.098 12.832 1.00 95.94 84 VAL A O 1
ATOM 644 N N . GLY A 1 85 ? -5.011 -1.070 11.361 1.00 94.69 85 GLY A N 1
ATOM 645 C CA . GLY A 1 85 ? -4.322 -2.272 11.820 1.00 94.69 85 GLY A CA 1
ATOM 646 C C . GLY A 1 85 ? -4.561 -3.499 10.943 1.00 94.69 85 GLY A C 1
ATOM 647 O O . GLY A 1 85 ? -3.810 -4.460 11.088 1.00 94.69 85 GLY A O 1
ATOM 648 N N . ASP A 1 86 ? -5.534 -3.459 10.027 1.00 94.81 86 ASP A N 1
ATOM 649 C CA . ASP A 1 86 ? -5.756 -4.545 9.074 1.00 94.81 86 ASP A CA 1
ATOM 650 C C . ASP A 1 86 ? -4.579 -4.665 8.096 1.00 94.81 86 ASP A C 1
ATOM 652 O O . ASP A 1 86 ? -3.972 -3.666 7.687 1.00 94.81 86 ASP A O 1
ATOM 656 N N . GLU A 1 87 ? -4.279 -5.904 7.710 1.00 94.69 87 GLU A N 1
ATOM 657 C CA . GLU A 1 87 ? -3.308 -6.210 6.665 1.00 94.69 87 GLU A CA 1
ATOM 658 C C . GLU A 1 87 ? -3.964 -6.067 5.288 1.00 94.69 87 GLU A C 1
ATOM 660 O O . GLU A 1 87 ? -5.087 -6.523 5.064 1.00 94.69 87 GLU A O 1
ATOM 665 N N . ILE A 1 88 ? -3.243 -5.448 4.356 1.00 93.88 88 ILE A N 1
ATOM 666 C CA . ILE A 1 88 ? -3.611 -5.378 2.944 1.00 93.88 88 ILE A CA 1
ATOM 667 C C . ILE A 1 88 ? -2.484 -5.938 2.084 1.00 93.88 88 ILE A C 1
ATOM 669 O O . ILE A 1 88 ? -1.301 -5.737 2.373 1.00 93.88 88 ILE A O 1
ATOM 673 N N . SER A 1 89 ? -2.860 -6.625 1.011 1.00 95.38 89 SER A N 1
ATOM 674 C CA . SER A 1 89 ? -1.944 -7.204 0.032 1.00 95.38 89 SER A CA 1
ATOM 675 C C . SER A 1 89 ? -2.490 -7.018 -1.374 1.00 95.38 89 SER A C 1
ATOM 677 O O . SER A 1 89 ? -3.698 -7.121 -1.562 1.00 95.38 89 SER A O 1
ATOM 679 N N . GLY A 1 90 ? -1.613 -6.807 -2.349 1.00 95.44 90 GLY A N 1
ATOM 680 C CA . GLY A 1 90 ? -2.007 -6.668 -3.751 1.00 95.44 90 GLY A CA 1
ATOM 681 C C . GLY A 1 90 ? -0.894 -6.069 -4.597 1.00 95.44 90 GLY A C 1
ATOM 682 O O . GLY A 1 90 ? 0.264 -5.999 -4.162 1.00 95.44 90 GLY A O 1
ATOM 683 N N . VAL A 1 91 ? -1.253 -5.625 -5.797 1.00 95.44 91 VAL A N 1
ATOM 684 C CA . VAL A 1 91 ? -0.361 -4.887 -6.693 1.00 95.44 91 VAL A CA 1
ATOM 685 C C . VAL A 1 91 ? -0.669 -3.402 -6.566 1.00 95.44 91 VAL A C 1
ATOM 687 O O . VAL A 1 91 ? -1.766 -2.949 -6.868 1.00 95.44 91 VAL A O 1
ATOM 690 N N . LEU A 1 92 ? 0.305 -2.624 -6.105 1.00 95.81 92 LEU A N 1
ATOM 691 C CA . LEU A 1 92 ? 0.243 -1.174 -6.199 1.00 95.81 92 LEU A CA 1
ATOM 692 C C . LEU A 1 92 ? 0.533 -0.741 -7.624 1.00 95.81 92 LEU A C 1
ATOM 694 O O . LEU A 1 92 ? 1.569 -1.117 -8.166 1.00 95.81 92 LEU A O 1
ATOM 698 N N . VAL A 1 93 ? -0.334 0.109 -8.163 1.00 94.81 93 VAL A N 1
ATOM 699 C CA . VAL A 1 93 ? -0.184 0.728 -9.480 1.00 94.81 93 VAL A CA 1
ATOM 700 C C . VAL A 1 93 ? -0.234 2.244 -9.320 1.00 94.81 93 VAL A C 1
ATOM 702 O O . VAL A 1 93 ? -1.186 2.785 -8.749 1.00 94.81 93 VAL A O 1
ATOM 705 N N . LEU A 1 94 ? 0.795 2.935 -9.812 1.00 93.56 94 LEU A N 1
ATOM 706 C CA . LEU A 1 94 ? 0.825 4.392 -9.924 1.00 93.56 94 LEU A CA 1
ATOM 707 C C . LEU A 1 94 ? 0.224 4.808 -11.265 1.00 93.56 94 LEU A C 1
ATOM 709 O O . LEU A 1 94 ? 0.889 4.675 -12.288 1.00 93.56 94 LEU A O 1
ATOM 713 N N . ASN A 1 95 ? -0.993 5.348 -11.248 1.00 89.94 95 ASN A N 1
ATOM 714 C CA . ASN A 1 95 ? -1.689 5.836 -12.436 1.00 89.94 95 ASN A CA 1
ATOM 715 C C . ASN A 1 95 ? -1.958 7.350 -12.383 1.00 89.94 95 ASN A C 1
ATOM 717 O O . ASN A 1 95 ? -1.472 8.065 -11.506 1.00 89.94 95 ASN A O 1
ATOM 721 N N . GLU A 1 96 ? -2.728 7.858 -13.346 1.00 86.75 96 GLU A N 1
ATOM 722 C CA . GLU A 1 96 ? -3.100 9.278 -13.432 1.00 86.75 96 GLU A CA 1
ATOM 723 C C . GLU A 1 96 ? -3.895 9.799 -12.219 1.00 86.75 96 GLU A C 1
ATOM 725 O O . GLU A 1 96 ? -3.876 10.998 -11.942 1.00 86.75 96 GLU A O 1
ATOM 730 N N . ASN A 1 97 ? -4.541 8.904 -11.468 1.00 83.25 97 ASN A N 1
ATOM 731 C CA . ASN A 1 97 ? -5.304 9.204 -10.256 1.00 83.25 97 ASN A CA 1
ATOM 732 C C . ASN A 1 97 ? -4.483 9.007 -8.967 1.00 83.25 97 ASN A C 1
ATOM 734 O O . ASN A 1 97 ? -5.004 9.220 -7.872 1.00 83.25 97 ASN A O 1
ATOM 738 N N . GLY A 1 98 ? -3.205 8.626 -9.080 1.00 90.62 98 GLY A N 1
ATOM 739 C CA . GLY A 1 98 ? -2.307 8.363 -7.958 1.00 90.62 98 GLY A CA 1
ATOM 740 C C . GLY A 1 98 ? -2.059 6.872 -7.730 1.00 90.62 98 GLY A C 1
ATOM 741 O O . GLY A 1 98 ? -2.061 6.075 -8.667 1.00 90.62 98 GLY A O 1
ATOM 742 N N . LEU A 1 99 ? -1.786 6.497 -6.479 1.00 95.00 99 LEU A N 1
ATOM 743 C CA . LEU A 1 99 ? -1.535 5.108 -6.103 1.00 95.00 99 LEU A CA 1
ATOM 744 C C . LEU A 1 99 ? -2.849 4.373 -5.869 1.00 95.00 99 LEU A C 1
ATOM 746 O O . LEU A 1 99 ? -3.664 4.789 -5.049 1.00 95.00 99 LEU A O 1
ATOM 750 N N . THR A 1 100 ? -3.016 3.252 -6.550 1.00 95.19 100 THR A N 1
ATOM 751 C CA . THR A 1 100 ? -4.180 2.366 -6.442 1.00 95.19 100 THR A CA 1
ATOM 752 C C . THR A 1 100 ? -3.728 0.957 -6.096 1.00 95.19 100 THR A C 1
ATOM 754 O O . THR A 1 100 ? -2.593 0.589 -6.400 1.00 95.19 100 THR A O 1
ATOM 757 N N . LEU A 1 101 ? -4.589 0.192 -5.426 1.00 94.31 101 LEU A N 1
ATOM 758 C CA . LEU A 1 101 ? -4.358 -1.228 -5.175 1.00 94.31 101 LEU A CA 1
ATOM 759 C C . LEU A 1 101 ? -5.230 -2.060 -6.117 1.00 94.31 101 LEU A C 1
ATOM 761 O O . LEU A 1 101 ? -6.458 -1.982 -6.054 1.00 94.31 101 LEU A O 1
ATOM 765 N N . GLU A 1 102 ? -4.588 -2.871 -6.942 1.00 90.19 102 GLU A N 1
ATOM 766 C CA . GLU A 1 102 ? -5.220 -3.864 -7.806 1.00 90.19 102 GLU A CA 1
ATOM 767 C C . GLU A 1 102 ? -5.097 -5.258 -7.158 1.00 90.19 102 GLU A C 1
ATOM 769 O O . GLU A 1 102 ? -4.077 -5.567 -6.524 1.00 90.19 102 GLU A O 1
ATOM 774 N N . ASP A 1 103 ? -6.156 -6.066 -7.285 1.00 70.50 103 ASP A N 1
ATOM 775 C CA . ASP A 1 103 ? -6.246 -7.442 -6.756 1.00 70.50 103 ASP A CA 1
ATOM 776 C C . ASP A 1 103 ? -5.520 -8.464 -7.653 1.00 70.50 103 ASP A C 1
ATOM 778 O O . ASP A 1 103 ? -5.665 -8.387 -8.898 1.00 70.50 103 ASP A O 1
#